Protein AF-A0AAD5UP65-F1 (afdb_monomer_lite)

pLDDT: mean 73.4, std 23.77, range [27.91, 96.25]

Structure (mmCIF, N/CA/C/O backbone):
data_AF-A0AAD5UP65-F1
#
_entry.id   AF-A0AAD5UP65-F1
#
loop_
_atom_site.group_PDB
_atom_site.id
_atom_site.type_symbol
_atom_site.label_atom_id
_atom_site.label_alt_id
_atom_site.label_comp_id
_atom_site.label_asym_id
_atom_site.label_entity_id
_atom_site.label_seq_id
_atom_site.pdbx_PDB_ins_code
_atom_site.Cartn_x
_atom_site.Cartn_y
_atom_site.Cartn_z
_atom_site.occupancy
_atom_site.B_iso_or_equiv
_atom_site.auth_seq_id
_atom_site.auth_comp_id
_atom_site.auth_asym_id
_atom_site.auth_atom_id
_atom_site.pdbx_PDB_model_num
ATOM 1 N N . MET A 1 1 ? 21.738 -15.784 -12.643 1.00 89.69 1 MET A N 1
ATOM 2 C CA . MET A 1 1 ? 20.515 -14.971 -12.468 1.00 89.69 1 MET A CA 1
ATOM 3 C C . MET A 1 1 ? 20.832 -13.496 -12.277 1.00 89.69 1 MET A C 1
ATOM 5 O O . MET A 1 1 ? 20.333 -12.705 -13.058 1.00 89.69 1 MET A O 1
ATOM 9 N N . GLU A 1 2 ? 21.705 -13.116 -11.339 1.00 96.00 2 GLU A N 1
ATOM 10 C CA . GLU A 1 2 ? 22.060 -11.704 -11.087 1.00 96.00 2 GLU A CA 1
ATOM 11 C C . GLU A 1 2 ? 22.518 -10.940 -12.342 1.00 96.00 2 GLU A C 1
ATOM 13 O O . GLU A 1 2 ? 21.870 -9.981 -12.751 1.00 96.00 2 GLU A O 1
ATOM 18 N N . ARG A 1 3 ? 23.575 -11.416 -13.017 1.00 94.94 3 ARG A N 1
ATOM 19 C CA . ARG A 1 3 ? 24.084 -10.800 -14.256 1.00 94.94 3 ARG A CA 1
ATOM 20 C C . ARG A 1 3 ? 23.004 -10.635 -15.330 1.00 94.94 3 ARG A C 1
ATOM 22 O O . ARG A 1 3 ? 22.995 -9.632 -16.028 1.00 94.94 3 ARG A O 1
ATOM 29 N N . PHE A 1 4 ? 22.108 -11.613 -15.458 1.00 96.25 4 PHE A N 1
ATOM 30 C CA . PHE A 1 4 ? 21.015 -11.571 -16.428 1.00 96.25 4 PHE A CA 1
ATOM 31 C C . PHE A 1 4 ? 20.025 -10.448 -16.093 1.00 96.25 4 PHE A C 1
ATOM 33 O O . PHE A 1 4 ? 19.731 -9.629 -16.952 1.00 96.25 4 PHE A O 1
ATOM 40 N N . ILE A 1 5 ? 19.604 -10.332 -14.829 1.00 93.69 5 ILE A N 1
ATOM 41 C CA . ILE A 1 5 ? 18.701 -9.264 -14.369 1.00 93.69 5 ILE A CA 1
ATOM 42 C C . ILE A 1 5 ? 19.316 -7.875 -14.595 1.00 93.69 5 ILE A C 1
ATOM 44 O O . ILE A 1 5 ? 18.629 -6.973 -15.064 1.00 93.69 5 ILE A O 1
ATOM 48 N N . LEU A 1 6 ? 20.609 -7.698 -14.300 1.00 94.81 6 LEU A N 1
ATOM 49 C CA . LEU A 1 6 ? 21.295 -6.416 -14.502 1.00 94.81 6 LEU A CA 1
ATOM 50 C C . LEU A 1 6 ? 21.335 -5.997 -15.977 1.00 94.81 6 LEU A C 1
ATOM 52 O O . LEU A 1 6 ? 21.145 -4.821 -16.286 1.00 94.81 6 LEU A O 1
ATOM 56 N N . ILE A 1 7 ? 21.553 -6.961 -16.875 1.00 95.69 7 ILE A N 1
ATOM 57 C CA . ILE A 1 7 ? 21.543 -6.731 -18.322 1.00 95.69 7 ILE A CA 1
ATOM 58 C C . ILE A 1 7 ? 20.130 -6.372 -18.796 1.00 95.69 7 ILE A C 1
ATOM 60 O O . ILE A 1 7 ? 19.972 -5.375 -19.498 1.00 95.69 7 ILE A O 1
ATOM 64 N N . GLU A 1 8 ? 19.110 -7.120 -18.369 1.00 94.88 8 GLU A N 1
ATOM 65 C CA . GLU A 1 8 ? 17.709 -6.865 -18.738 1.00 94.88 8 GLU A CA 1
ATOM 66 C C . GLU A 1 8 ? 17.219 -5.490 -18.260 1.00 94.88 8 GLU A C 1
ATOM 68 O O . GLU A 1 8 ? 16.557 -4.761 -18.999 1.00 94.88 8 GLU A O 1
ATOM 73 N N . LEU A 1 9 ? 17.609 -5.076 -17.051 1.00 91.06 9 LEU A N 1
ATOM 74 C CA . LEU A 1 9 ? 17.303 -3.747 -16.512 1.00 91.06 9 LEU A CA 1
ATOM 75 C C . LEU A 1 9 ? 18.202 -2.639 -17.084 1.00 91.06 9 LEU A C 1
ATOM 77 O O . LEU A 1 9 ? 18.049 -1.478 -16.705 1.00 91.06 9 LEU A O 1
ATOM 81 N N . LYS A 1 10 ? 19.155 -2.968 -17.968 1.00 94.50 10 LYS A N 1
ATOM 82 C CA . LYS A 1 10 ? 20.165 -2.043 -18.516 1.00 94.50 10 LYS A CA 1
ATOM 83 C C . LYS A 1 10 ? 20.878 -1.239 -17.419 1.00 94.50 10 LYS A C 1
ATOM 85 O O . LYS A 1 10 ? 21.169 -0.061 -17.599 1.00 94.50 10 LYS A O 1
ATOM 90 N N . PHE A 1 11 ? 21.126 -1.876 -16.272 1.00 91.12 11 PHE A N 1
ATOM 91 C CA . PHE A 1 11 ? 21.703 -1.262 -15.070 1.00 91.12 11 PHE A CA 1
ATOM 92 C C . PHE A 1 11 ? 20.909 -0.073 -14.481 1.00 91.12 11 PHE A C 1
ATOM 94 O O . PHE A 1 11 ? 21.409 0.620 -13.593 1.00 91.12 11 PHE A O 1
ATOM 101 N N . TYR A 1 12 ? 19.651 0.141 -14.884 1.00 89.75 12 TYR A N 1
ATOM 102 C CA . TYR A 1 12 ? 18.756 1.096 -14.229 1.00 89.75 12 TYR A CA 1
ATOM 103 C C . TYR A 1 12 ? 18.109 0.445 -13.001 1.00 89.75 12 TYR A C 1
ATOM 105 O O . TYR A 1 12 ? 17.144 -0.305 -13.106 1.00 89.75 12 TYR A O 1
ATOM 113 N N . LEU A 1 13 ? 18.667 0.726 -11.821 1.00 84.56 13 LEU A N 1
ATOM 114 C CA . LEU A 1 13 ? 18.204 0.169 -10.539 1.00 84.56 13 LEU A CA 1
ATOM 115 C C . LEU A 1 13 ? 17.439 1.186 -9.673 1.00 84.56 13 LEU A C 1
ATOM 117 O O . LEU A 1 13 ? 16.808 0.821 -8.683 1.00 84.56 13 LEU A O 1
ATOM 121 N N . GLY A 1 14 ? 17.501 2.472 -10.027 1.00 79.56 14 GLY A N 1
ATOM 122 C CA . GLY A 1 14 ? 16.887 3.558 -9.268 1.00 79.56 14 GLY A CA 1
ATOM 123 C C . GLY A 1 14 ? 15.461 3.841 -9.724 1.00 79.56 14 GLY A C 1
ATOM 124 O O . GLY A 1 14 ? 15.257 4.587 -10.679 1.00 79.56 14 GLY A O 1
ATOM 125 N N . HIS A 1 15 ? 14.472 3.305 -9.010 1.00 80.12 15 HIS A N 1
ATOM 126 C CA . HIS A 1 15 ? 13.070 3.678 -9.193 1.00 80.12 15 HIS A CA 1
ATOM 127 C C . HIS A 1 15 ? 12.477 4.201 -7.888 1.00 80.12 15 HIS A C 1
ATOM 129 O O . HIS A 1 15 ? 12.676 3.621 -6.820 1.00 80.12 15 HIS A O 1
ATOM 135 N N . VAL A 1 16 ? 11.738 5.308 -7.979 1.00 86.25 16 VAL A N 1
ATOM 136 C CA . VAL A 1 16 ? 11.061 5.889 -6.818 1.00 86.25 16 VAL A CA 1
ATOM 137 C C . VAL A 1 16 ? 9.895 4.989 -6.426 1.00 86.25 16 VAL A C 1
ATOM 139 O O . VAL A 1 16 ? 9.028 4.689 -7.248 1.00 86.25 16 VAL A O 1
ATOM 142 N N . SER A 1 17 ? 9.865 4.558 -5.168 1.00 91.00 17 SER A N 1
ATOM 143 C CA . SER A 1 17 ? 8.828 3.654 -4.669 1.00 91.00 17 SER A CA 1
ATOM 144 C C . SER A 1 17 ? 7.612 4.408 -4.129 1.00 91.00 17 SER A C 1
ATOM 146 O O . SER A 1 17 ? 7.704 5.548 -3.665 1.00 91.00 17 SER A O 1
ATOM 148 N N . SER A 1 18 ? 6.456 3.739 -4.103 1.00 92.50 18 SER A N 1
ATOM 149 C CA . SER A 1 18 ? 5.233 4.283 -3.496 1.00 92.50 18 SER A CA 1
ATOM 150 C C . SER A 1 18 ? 5.436 4.598 -2.009 1.00 92.50 18 SER A C 1
ATOM 152 O O . SER A 1 18 ? 4.846 5.534 -1.478 1.00 92.50 18 SER A O 1
ATOM 154 N N . TYR A 1 19 ? 6.322 3.862 -1.332 1.00 93.06 19 TYR A N 1
ATOM 155 C CA . TYR A 1 19 ? 6.682 4.128 0.058 1.00 93.06 19 TYR A CA 1
ATOM 156 C C . TYR A 1 19 ? 7.408 5.471 0.225 1.00 93.06 19 TYR A C 1
ATOM 158 O O . TYR A 1 19 ? 7.063 6.243 1.118 1.00 93.06 19 TYR A O 1
ATOM 166 N N . GLN A 1 20 ? 8.359 5.790 -0.659 1.00 93.31 20 GLN A N 1
ATOM 167 C CA . GLN A 1 20 ? 9.054 7.083 -0.640 1.00 93.31 20 GLN A CA 1
ATOM 168 C C . GLN A 1 20 ? 8.083 8.245 -0.883 1.00 93.31 20 GLN A C 1
ATOM 170 O O . GLN A 1 20 ? 8.109 9.229 -0.145 1.00 93.31 20 GLN A O 1
ATOM 175 N N . PHE A 1 21 ? 7.166 8.114 -1.848 1.00 95.06 21 PHE A N 1
ATOM 176 C CA . PHE A 1 21 ? 6.121 9.123 -2.059 1.00 95.06 21 PHE A CA 1
ATOM 177 C C . PHE A 1 21 ? 5.197 9.272 -0.848 1.00 95.06 21 PHE A C 1
ATOM 179 O O . PHE A 1 21 ? 4.857 10.392 -0.475 1.00 95.06 21 PHE A O 1
ATOM 186 N N . MET A 1 22 ? 4.837 8.173 -0.185 1.00 94.38 22 MET A N 1
ATOM 187 C CA . MET A 1 22 ? 4.015 8.229 1.024 1.00 94.38 22 MET A CA 1
ATOM 188 C C . MET A 1 22 ? 4.720 8.967 2.161 1.00 94.38 22 MET A C 1
ATOM 190 O O . MET A 1 22 ? 4.074 9.754 2.848 1.00 94.38 22 MET A O 1
ATOM 194 N N . GLN A 1 23 ? 6.034 8.801 2.328 1.00 93.25 23 GLN A N 1
ATOM 195 C CA . GLN A 1 23 ? 6.797 9.580 3.307 1.00 93.25 23 GLN A CA 1
ATOM 196 C C . GLN A 1 23 ? 6.788 11.080 2.988 1.00 93.25 23 GLN A C 1
ATOM 198 O O . GLN A 1 23 ? 6.648 11.896 3.898 1.00 93.25 23 GLN A O 1
ATOM 203 N N . ILE A 1 24 ? 6.918 11.445 1.709 1.00 93.81 24 ILE A N 1
ATOM 204 C CA . ILE A 1 24 ? 6.856 12.844 1.262 1.00 93.81 24 ILE A CA 1
ATOM 205 C C . ILE A 1 24 ? 5.474 13.431 1.567 1.00 93.81 24 ILE A C 1
ATOM 207 O O . ILE A 1 24 ? 5.380 14.460 2.235 1.00 93.81 24 ILE A O 1
ATOM 211 N N . TYR A 1 25 ? 4.402 12.757 1.149 1.00 93.44 25 TYR A N 1
ATOM 212 C CA . TYR A 1 25 ? 3.036 13.223 1.389 1.00 93.44 25 TYR A CA 1
ATOM 213 C C . TYR A 1 25 ? 2.675 13.262 2.875 1.00 93.44 25 TYR A C 1
ATOM 215 O O . TYR A 1 25 ? 2.046 14.216 3.318 1.00 93.44 25 TYR A O 1
ATOM 223 N N . SER A 1 26 ? 3.138 12.293 3.666 1.00 92.31 26 SER A N 1
ATOM 224 C CA . SER A 1 26 ? 2.922 12.288 5.117 1.00 92.31 26 SER A CA 1
ATOM 225 C C . SER A 1 26 ? 3.533 13.518 5.783 1.00 92.31 26 SER A C 1
ATOM 227 O O . SER A 1 26 ? 2.892 14.136 6.627 1.00 92.31 26 SER A O 1
ATOM 229 N N . LYS A 1 27 ? 4.737 13.931 5.362 1.00 93.06 27 LYS A N 1
ATOM 230 C CA . LYS A 1 27 ? 5.354 15.179 5.836 1.00 93.06 27 LYS A CA 1
ATOM 231 C C . LYS A 1 27 ? 4.558 16.407 5.397 1.00 93.06 27 LYS A C 1
ATOM 233 O O . LYS A 1 27 ? 4.321 17.289 6.213 1.00 93.06 27 LYS A O 1
ATOM 238 N N . MET A 1 28 ? 4.119 16.448 4.136 1.00 91.56 28 MET A N 1
ATOM 239 C CA . MET A 1 28 ? 3.309 17.556 3.609 1.00 91.56 28 MET A CA 1
ATOM 240 C C . MET A 1 28 ? 1.974 17.709 4.347 1.00 91.56 28 MET A C 1
ATOM 242 O O . MET A 1 28 ? 1.510 18.826 4.538 1.00 91.56 28 MET A O 1
ATOM 246 N N . TRP A 1 29 ? 1.360 16.602 4.765 1.00 89.56 29 TRP A N 1
ATOM 247 C CA . TRP A 1 29 ? 0.074 16.593 5.469 1.00 89.56 29 TRP A CA 1
ATOM 248 C C . TRP A 1 29 ? 0.227 16.596 6.997 1.00 89.56 29 TRP A C 1
ATOM 250 O O . TRP A 1 29 ? -0.755 16.427 7.713 1.00 89.56 29 TRP A O 1
ATOM 260 N N . MET A 1 30 ? 1.453 16.785 7.500 1.00 91.12 30 MET A N 1
ATOM 261 C CA . MET A 1 30 ? 1.784 16.818 8.930 1.00 91.12 30 MET A CA 1
ATOM 262 C C . MET A 1 30 ? 1.334 15.564 9.705 1.00 91.12 30 MET A C 1
ATOM 264 O O . MET A 1 30 ? 0.948 15.630 10.871 1.00 91.12 30 MET A O 1
ATOM 268 N N . ILE A 1 31 ? 1.404 14.400 9.059 1.00 88.44 31 ILE A N 1
ATOM 269 C CA . ILE A 1 31 ? 1.077 13.103 9.654 1.00 88.44 31 ILE A CA 1
ATOM 270 C C . ILE A 1 31 ? 2.275 12.607 10.457 1.00 88.44 31 ILE A C 1
ATOM 272 O O . ILE A 1 31 ? 3.384 12.495 9.926 1.00 88.44 31 ILE A O 1
ATOM 276 N N . SER A 1 32 ? 2.058 12.241 11.722 1.00 88.69 32 SER A N 1
ATOM 277 C CA . SER A 1 32 ? 3.122 11.631 12.519 1.00 88.69 32 SER A CA 1
ATOM 278 C C . SER A 1 32 ? 3.466 10.223 11.997 1.00 88.69 32 SER A C 1
ATOM 280 O O . SER A 1 32 ? 2.567 9.467 11.607 1.00 88.69 32 SER A O 1
ATOM 282 N N . PRO A 1 33 ? 4.754 9.831 11.990 1.00 83.06 33 PRO A N 1
ATOM 283 C CA . PRO A 1 33 ? 5.187 8.536 11.458 1.00 83.06 33 PRO A CA 1
ATOM 284 C C . PRO A 1 33 ? 4.619 7.337 12.234 1.00 83.06 33 PRO A C 1
ATOM 286 O O . PRO A 1 33 ? 4.452 6.267 11.646 1.00 83.06 33 PRO A O 1
ATOM 289 N N . ASP A 1 34 ? 4.276 7.549 13.508 1.00 83.75 34 ASP A N 1
ATOM 290 C CA . ASP A 1 34 ? 3.700 6.551 14.420 1.00 83.75 34 ASP A CA 1
ATOM 291 C C . ASP A 1 34 ? 2.166 6.623 14.486 1.00 83.75 34 ASP A C 1
ATOM 293 O O . ASP A 1 34 ? 1.522 5.926 15.272 1.00 83.75 34 ASP A O 1
ATOM 297 N N . SER A 1 35 ? 1.547 7.475 13.664 1.00 89.62 35 SER A N 1
ATOM 298 C CA . SER A 1 35 ? 0.091 7.545 13.582 1.00 89.62 35 SER A CA 1
ATOM 299 C C . SER A 1 35 ? -0.501 6.247 13.029 1.00 89.62 35 SER A C 1
ATOM 301 O O . SER A 1 35 ? 0.068 5.570 12.166 1.00 89.62 35 SER A O 1
ATOM 303 N N . LYS A 1 36 ? -1.735 5.950 13.450 1.00 91.00 36 LYS A N 1
ATOM 304 C CA . LYS A 1 36 ? -2.546 4.878 12.850 1.00 91.00 36 LYS A CA 1
ATOM 305 C C . LYS A 1 36 ? -2.707 5.071 11.339 1.00 91.00 36 LYS A C 1
ATOM 307 O O . LYS A 1 36 ? -2.698 4.093 10.602 1.00 91.00 36 LYS A O 1
ATOM 312 N N . ILE A 1 37 ? -2.790 6.321 10.877 1.00 91.25 37 ILE A N 1
ATOM 313 C CA . ILE A 1 37 ? -2.881 6.673 9.453 1.00 91.25 37 ILE A CA 1
ATOM 314 C C . ILE A 1 37 ? -1.629 6.210 8.706 1.00 91.25 37 ILE A C 1
ATOM 316 O O . ILE A 1 37 ? -1.747 5.565 7.664 1.00 91.25 37 ILE A O 1
ATOM 320 N N . ALA A 1 38 ? -0.435 6.473 9.242 1.00 91.38 38 ALA A N 1
ATOM 321 C CA . ALA A 1 38 ? 0.816 6.009 8.650 1.00 91.38 38 ALA A CA 1
ATOM 322 C C . ALA A 1 38 ? 0.900 4.471 8.632 1.00 91.38 38 ALA A C 1
ATOM 324 O O . ALA A 1 38 ? 1.284 3.892 7.614 1.00 91.38 38 ALA A O 1
ATOM 325 N N . GLY A 1 39 ? 0.484 3.800 9.712 1.00 92.25 39 GLY A N 1
ATOM 326 C CA . GLY A 1 39 ? 0.409 2.334 9.779 1.00 92.25 39 GLY A CA 1
ATOM 327 C C . GLY A 1 39 ? -0.528 1.732 8.724 1.00 92.25 39 GLY A C 1
ATOM 328 O O . GLY A 1 39 ? -0.125 0.851 7.961 1.00 92.25 39 GLY A O 1
ATOM 329 N N . VAL A 1 40 ? -1.754 2.255 8.621 1.00 94.06 40 VAL A N 1
ATOM 330 C CA . VAL A 1 40 ? -2.748 1.834 7.617 1.00 94.06 40 VAL A CA 1
ATOM 331 C C . VAL A 1 40 ? -2.265 2.138 6.200 1.00 94.06 40 VAL A C 1
ATOM 333 O O . VAL A 1 40 ? -2.375 1.288 5.321 1.00 94.06 40 VAL A O 1
ATOM 336 N N . SER A 1 41 ? -1.641 3.292 5.968 1.00 94.00 41 SER A N 1
ATOM 337 C CA . SER A 1 41 ? -1.098 3.645 4.649 1.00 94.00 41 SER A CA 1
ATOM 338 C C . SER A 1 41 ? 0.006 2.685 4.205 1.00 94.00 41 SER A C 1
ATOM 340 O O . SER A 1 41 ? 0.021 2.259 3.051 1.00 94.00 41 SER A O 1
ATOM 342 N N . LYS A 1 42 ? 0.909 2.296 5.118 1.00 94.69 42 LYS A N 1
ATOM 343 C CA . LYS A 1 42 ? 1.950 1.288 4.851 1.00 94.69 42 LYS A CA 1
ATOM 344 C C . LYS A 1 42 ? 1.339 -0.061 4.480 1.00 94.69 42 LYS A C 1
ATOM 346 O O . LYS A 1 42 ? 1.759 -0.660 3.492 1.00 94.69 42 LYS A O 1
ATOM 351 N N . TYR A 1 43 ? 0.321 -0.494 5.224 1.00 94.94 43 TYR A N 1
ATOM 352 C CA . TYR A 1 43 ? -0.410 -1.726 4.933 1.00 94.94 43 TYR A CA 1
ATOM 353 C C . TYR A 1 43 ? -1.037 -1.701 3.532 1.00 94.94 43 TYR A C 1
ATOM 355 O O . TYR A 1 43 ? -0.842 -2.631 2.752 1.00 94.94 43 TYR A O 1
ATOM 363 N N . LEU A 1 44 ? -1.726 -0.611 3.183 1.00 94.62 44 LEU A N 1
ATOM 364 C CA . LEU A 1 44 ? -2.365 -0.443 1.876 1.00 94.62 44 LEU A CA 1
ATOM 365 C C . LEU A 1 44 ? -1.353 -0.414 0.721 1.00 94.62 44 LEU A C 1
ATOM 367 O O . LEU A 1 44 ? -1.613 -0.982 -0.336 1.00 94.62 44 LEU A O 1
ATOM 371 N N . ILE A 1 45 ? -0.191 0.216 0.913 1.00 95.00 45 ILE A N 1
ATOM 372 C CA . ILE A 1 45 ? 0.876 0.254 -0.100 1.00 95.00 45 ILE A CA 1
ATOM 373 C C . ILE A 1 45 ? 1.465 -1.135 -0.337 1.00 95.00 45 ILE A C 1
ATOM 375 O O . ILE A 1 45 ? 1.643 -1.524 -1.491 1.00 95.00 45 ILE A O 1
ATOM 379 N N . GLU A 1 46 ? 1.755 -1.892 0.724 1.00 94.06 46 GLU A N 1
ATOM 380 C CA . GLU A 1 46 ? 2.256 -3.260 0.559 1.00 94.06 46 GLU A CA 1
ATOM 381 C C . GLU A 1 46 ? 1.212 -4.150 -0.119 1.00 94.06 46 GLU A C 1
ATOM 383 O O . GLU A 1 46 ? 1.534 -4.900 -1.038 1.00 94.06 46 GLU A O 1
ATOM 388 N N . LEU A 1 47 ? -0.056 -3.999 0.249 1.00 93.00 47 LEU A N 1
ATOM 389 C CA . LEU A 1 47 ? -1.161 -4.707 -0.382 1.00 93.00 47 LEU A CA 1
ATOM 390 C C . LEU A 1 47 ? -1.291 -4.369 -1.881 1.00 93.00 47 LEU A C 1
ATOM 392 O O . LEU A 1 47 ? -1.440 -5.276 -2.699 1.00 93.00 47 LEU A O 1
ATOM 396 N N . ALA A 1 48 ? -1.142 -3.097 -2.261 1.00 92.50 48 ALA A N 1
ATOM 397 C CA . ALA A 1 48 ? -1.111 -2.677 -3.662 1.00 92.50 48 ALA A CA 1
ATOM 398 C C . ALA A 1 48 ? 0.107 -3.245 -4.412 1.00 92.50 48 ALA A C 1
ATOM 400 O O . ALA A 1 48 ? -0.021 -3.663 -5.560 1.00 92.50 48 ALA A O 1
ATOM 401 N N . SER A 1 49 ? 1.276 -3.321 -3.766 1.00 91.00 49 SER A N 1
ATOM 402 C CA . SER A 1 49 ? 2.499 -3.854 -4.389 1.00 91.00 49 SER A CA 1
ATOM 403 C C . SER A 1 49 ? 2.410 -5.342 -4.746 1.00 91.00 49 SER A C 1
ATOM 405 O O . SER A 1 49 ? 3.080 -5.796 -5.671 1.00 91.00 49 SER A O 1
ATOM 407 N N . LEU A 1 50 ? 1.552 -6.092 -4.049 1.00 89.94 50 LEU A N 1
ATOM 408 C CA . LEU A 1 50 ? 1.313 -7.511 -4.309 1.00 89.94 50 LEU A CA 1
ATOM 409 C C . LEU A 1 50 ? 0.280 -7.746 -5.420 1.00 89.94 50 LEU A C 1
ATOM 411 O O . LEU A 1 50 ? 0.180 -8.863 -5.930 1.00 89.94 50 LEU A O 1
ATOM 415 N N . ASN A 1 51 ? -0.488 -6.725 -5.815 1.00 87.75 51 ASN A N 1
ATOM 416 C CA . ASN A 1 51 ? -1.496 -6.873 -6.856 1.00 87.75 51 ASN A CA 1
ATOM 417 C C . ASN A 1 51 ? -0.948 -6.482 -8.232 1.00 87.75 51 ASN A C 1
ATOM 419 O O . ASN A 1 51 ? -0.599 -5.332 -8.496 1.00 87.75 51 ASN A O 1
ATOM 423 N N . ARG A 1 52 ? -0.987 -7.437 -9.168 1.00 87.56 52 ARG A N 1
ATOM 424 C CA . ARG A 1 52 ? -0.581 -7.237 -10.565 1.00 87.56 52 ARG A CA 1
ATOM 425 C C . ARG A 1 52 ? -1.312 -6.073 -11.246 1.00 87.56 52 ARG A C 1
ATOM 427 O O . ARG A 1 52 ? -0.716 -5.406 -12.088 1.00 87.56 52 ARG A O 1
ATOM 434 N N . LYS A 1 53 ? -2.573 -5.802 -10.884 1.00 86.69 53 LYS A N 1
ATOM 435 C CA . LYS A 1 53 ? -3.353 -4.687 -11.451 1.00 86.69 53 LYS A CA 1
ATOM 436 C C . LYS A 1 53 ? -2.749 -3.312 -11.127 1.00 86.69 53 LYS A C 1
ATOM 438 O O . LYS A 1 53 ? -2.996 -2.361 -11.860 1.00 86.69 53 LYS A O 1
ATOM 443 N N . CYS A 1 54 ? -1.944 -3.202 -10.069 1.00 86.62 54 CYS A N 1
ATOM 444 C CA . CYS A 1 54 ? -1.310 -1.950 -9.657 1.00 86.62 54 CYS A CA 1
ATOM 445 C C . CYS A 1 54 ? 0.035 -1.678 -10.354 1.00 86.62 54 CYS A C 1
ATOM 447 O O . CYS A 1 54 ? 0.540 -0.566 -10.245 1.00 86.62 54 CYS A O 1
ATOM 449 N N . LEU A 1 55 ? 0.603 -2.636 -11.104 1.00 84.56 55 LEU A N 1
ATOM 450 C CA . LEU A 1 55 ? 1.923 -2.487 -11.744 1.00 84.56 55 LEU A CA 1
ATOM 451 C C . LEU A 1 55 ? 1.986 -1.371 -12.800 1.00 84.56 55 LEU A C 1
ATOM 453 O O . LEU A 1 55 ? 3.056 -0.827 -13.044 1.00 84.56 55 LEU A O 1
ATOM 457 N N . GLY A 1 56 ? 0.856 -1.032 -13.427 1.00 85.56 56 GLY A N 1
ATOM 458 C CA . GLY A 1 56 ? 0.771 0.053 -14.413 1.00 85.56 56 GLY A CA 1
ATOM 459 C C . GLY A 1 56 ? 0.488 1.432 -13.811 1.00 85.56 56 GLY A C 1
ATOM 460 O O . GLY A 1 56 ? 0.396 2.411 -14.548 1.00 85.56 56 GLY A O 1
ATOM 461 N N . VAL A 1 57 ? 0.303 1.523 -12.492 1.00 89.88 57 VAL A N 1
ATOM 462 C CA . VAL A 1 57 ? -0.071 2.769 -11.820 1.00 89.88 57 VAL A CA 1
ATOM 463 C C . VAL A 1 57 ? 1.177 3.481 -11.311 1.00 89.88 57 VAL A C 1
ATOM 465 O O . VAL A 1 57 ? 2.087 2.866 -10.760 1.00 89.88 57 VAL A O 1
ATOM 468 N N . LEU A 1 58 ? 1.205 4.807 -11.458 1.00 91.69 58 LEU A N 1
ATOM 469 C CA . LEU A 1 58 ? 2.297 5.629 -10.947 1.00 91.69 58 LEU A CA 1
ATOM 470 C C . LEU A 1 58 ? 2.451 5.462 -9.420 1.00 91.69 58 LEU A C 1
ATOM 472 O O . LEU A 1 58 ? 1.461 5.593 -8.693 1.00 91.69 58 LEU A O 1
ATOM 476 N N . PRO A 1 59 ? 3.680 5.268 -8.904 1.00 92.69 59 PRO A N 1
ATOM 477 C CA . PRO A 1 59 ? 3.926 5.111 -7.469 1.00 92.69 59 PRO A CA 1
ATOM 478 C C . PRO A 1 59 ? 3.398 6.268 -6.607 1.00 92.69 59 PRO A C 1
ATOM 480 O O . PRO A 1 59 ? 2.907 6.052 -5.498 1.00 92.69 59 PRO A O 1
ATOM 483 N N . SER A 1 60 ? 3.442 7.496 -7.130 1.00 93.38 60 SER A N 1
ATOM 484 C CA . SER A 1 60 ? 2.878 8.690 -6.489 1.00 93.38 60 SER A CA 1
ATOM 485 C C . SER A 1 60 ? 1.355 8.616 -6.350 1.00 93.38 60 SER A C 1
ATOM 487 O O . SER A 1 60 ? 0.818 8.902 -5.281 1.00 93.38 60 SER A O 1
ATOM 489 N N . ALA A 1 61 ? 0.657 8.172 -7.398 1.00 92.12 61 ALA A N 1
ATOM 490 C CA . ALA A 1 61 ? -0.793 8.003 -7.386 1.00 92.12 61 ALA A CA 1
ATOM 491 C C . ALA A 1 61 ? -1.224 6.909 -6.399 1.00 92.12 61 ALA A C 1
ATOM 493 O O . ALA A 1 61 ? -2.184 7.110 -5.652 1.00 92.12 61 ALA A O 1
ATOM 494 N N . ILE A 1 62 ? -0.482 5.793 -6.334 1.00 94.25 62 ILE A N 1
ATOM 495 C CA . ILE A 1 62 ? -0.701 4.739 -5.329 1.00 94.25 62 ILE A CA 1
ATOM 496 C C . ILE A 1 62 ? -0.539 5.323 -3.925 1.00 94.25 62 ILE A C 1
ATOM 498 O O . ILE A 1 62 ? -1.439 5.201 -3.099 1.00 94.25 62 ILE A O 1
ATOM 502 N N . ALA A 1 63 ? 0.582 5.995 -3.660 1.00 94.06 63 ALA A N 1
ATOM 503 C CA . ALA A 1 63 ? 0.885 6.551 -2.346 1.00 94.06 63 ALA A CA 1
ATOM 504 C C . ALA A 1 63 ? -0.184 7.538 -1.859 1.00 94.06 63 ALA A C 1
ATOM 506 O O . ALA A 1 63 ? -0.664 7.427 -0.729 1.00 94.06 63 ALA A O 1
ATOM 507 N N . LYS A 1 64 ? -0.586 8.475 -2.724 1.00 92.19 64 LYS A N 1
ATOM 508 C CA . LYS A 1 64 ? -1.609 9.478 -2.416 1.00 92.19 64 LYS A CA 1
ATOM 509 C C . LYS A 1 64 ? -2.977 8.833 -2.174 1.00 92.19 64 LYS A C 1
ATOM 511 O O . LYS A 1 64 ? -3.646 9.170 -1.201 1.00 92.19 64 LYS A O 1
ATOM 516 N N . SER A 1 65 ? -3.366 7.870 -3.011 1.00 92.06 65 SER A N 1
ATOM 517 C CA . SER A 1 65 ? -4.642 7.153 -2.870 1.00 92.06 65 SER A CA 1
ATOM 518 C C . SER A 1 65 ? -4.688 6.314 -1.590 1.00 92.06 65 SER A C 1
ATOM 520 O O . SER A 1 65 ? -5.695 6.335 -0.886 1.00 92.06 65 SER A O 1
ATOM 522 N N . CYS A 1 66 ? -3.593 5.628 -1.239 1.00 93.62 66 CYS A N 1
ATOM 523 C CA . CYS A 1 66 ? -3.480 4.886 0.018 1.00 93.62 66 CYS A CA 1
ATOM 524 C C . CYS A 1 66 ? -3.592 5.806 1.238 1.00 93.62 66 CYS A C 1
ATOM 526 O O . CYS A 1 66 ? -4.276 5.455 2.193 1.00 93.62 66 CYS A O 1
ATOM 528 N N . LEU A 1 67 ? -2.959 6.982 1.203 1.00 92.38 67 LEU A N 1
ATOM 529 C CA . LEU A 1 67 ? -3.065 7.973 2.277 1.00 92.38 67 LEU A CA 1
ATOM 530 C C . LEU A 1 67 ? -4.494 8.490 2.435 1.00 92.38 67 LEU A C 1
ATOM 532 O O . LEU A 1 67 ? -5.032 8.489 3.538 1.00 92.38 67 LEU A O 1
ATOM 536 N N . HIS A 1 68 ? -5.134 8.884 1.337 1.00 90.62 68 HIS A N 1
ATOM 537 C CA . HIS A 1 68 ? -6.529 9.315 1.348 1.00 90.62 68 HIS A CA 1
ATOM 538 C C . HIS A 1 68 ? -7.468 8.231 1.895 1.00 90.62 68 HIS A C 1
ATOM 540 O O . HIS A 1 68 ? -8.316 8.516 2.741 1.00 90.62 68 HIS A O 1
ATOM 546 N N . LEU A 1 69 ? -7.281 6.980 1.472 1.00 90.25 69 LEU A N 1
ATOM 547 C CA . LEU A 1 69 ? -8.059 5.856 1.982 1.00 90.25 69 LEU A CA 1
ATOM 548 C C . LEU A 1 69 ? -7.772 5.586 3.468 1.00 90.25 69 LEU A C 1
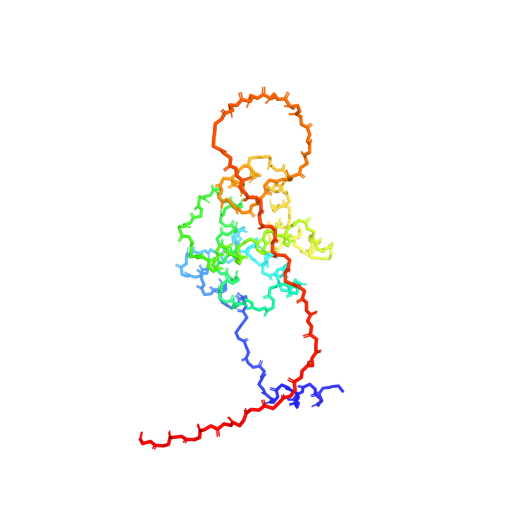ATOM 550 O O . LEU A 1 69 ? -8.695 5.300 4.222 1.00 90.25 69 LEU A O 1
ATOM 554 N N . ALA A 1 70 ? -6.528 5.738 3.926 1.00 91.62 70 ALA A N 1
ATOM 555 C CA . ALA A 1 70 ? -6.187 5.615 5.341 1.00 91.62 70 ALA A CA 1
ATOM 556 C C . ALA A 1 70 ? -6.853 6.701 6.202 1.00 91.62 70 ALA A C 1
ATOM 558 O O . ALA A 1 70 ? -7.326 6.396 7.294 1.00 91.62 70 ALA A O 1
ATOM 559 N N . TYR A 1 71 ? -6.944 7.940 5.708 1.00 89.62 71 TYR A N 1
ATOM 560 C CA . TYR A 1 71 ? -7.706 9.007 6.369 1.00 89.62 71 TYR A CA 1
ATOM 561 C C . TYR A 1 71 ? -9.186 8.664 6.493 1.00 89.62 71 TYR A C 1
ATOM 563 O O . TYR A 1 71 ? -9.765 8.834 7.565 1.00 89.62 71 TYR A O 1
ATOM 571 N N . LEU A 1 72 ? -9.783 8.144 5.419 1.00 88.12 72 LEU A N 1
ATOM 572 C CA . LEU A 1 72 ? -11.175 7.705 5.435 1.00 88.12 72 LEU A CA 1
ATOM 573 C C . LEU A 1 72 ? -11.390 6.583 6.463 1.00 88.12 72 LEU A C 1
ATOM 575 O O . LEU A 1 72 ? -12.339 6.637 7.236 1.00 88.12 72 LEU A O 1
ATOM 579 N N . ILE A 1 73 ? -10.493 5.595 6.503 1.00 89.19 73 ILE A N 1
ATOM 580 C CA . ILE A 1 73 ? -10.594 4.437 7.402 1.00 89.19 73 ILE A CA 1
ATOM 581 C C . ILE A 1 73 ? -10.405 4.832 8.874 1.00 89.19 73 ILE A C 1
ATOM 583 O O . ILE A 1 73 ? -11.107 4.321 9.742 1.00 89.19 73 ILE A O 1
ATOM 587 N N . VAL A 1 74 ? -9.435 5.699 9.175 1.00 88.25 74 VAL A N 1
ATOM 588 C CA . VAL A 1 74 ? -9.056 6.020 10.561 1.00 88.25 74 VAL A CA 1
ATOM 589 C C . VAL A 1 74 ? -9.877 7.171 11.135 1.00 88.25 74 VAL A C 1
ATOM 591 O O . VAL A 1 74 ? -10.264 7.111 12.300 1.00 88.25 74 VAL A O 1
ATOM 594 N N . GLU A 1 75 ? -10.115 8.225 10.354 1.00 84.75 75 GLU A N 1
ATOM 595 C CA . GLU A 1 75 ? -10.781 9.444 10.828 1.00 84.75 75 GLU A CA 1
ATOM 596 C C . GLU A 1 75 ? -12.232 9.569 10.345 1.00 84.75 75 GLU A C 1
ATOM 598 O O . GLU A 1 75 ? -12.932 10.480 10.781 1.00 84.75 75 GLU A O 1
ATOM 603 N N . GLY A 1 76 ? -12.689 8.710 9.426 1.00 78.00 76 GLY A N 1
ATOM 604 C CA . GLY A 1 76 ? -14.034 8.804 8.849 1.00 78.00 76 GLY A CA 1
ATOM 605 C C . GLY A 1 76 ? -14.261 10.058 7.997 1.00 78.00 76 GLY A C 1
ATOM 606 O O . GLY A 1 76 ? -15.402 10.387 7.675 1.00 78.00 76 GLY A O 1
ATOM 607 N N . LYS A 1 77 ? -13.199 10.795 7.645 1.00 74.38 77 LYS A N 1
ATOM 608 C CA . LYS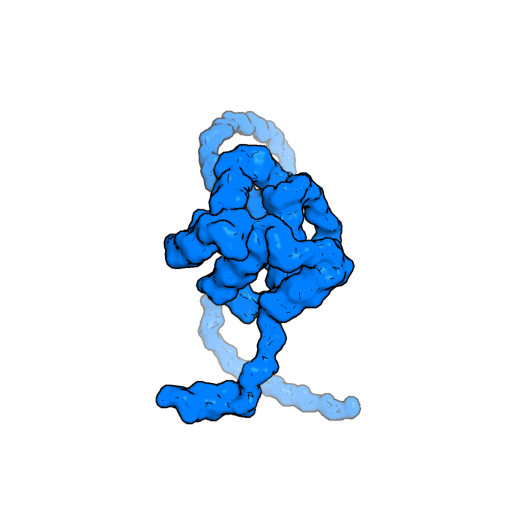 A 1 77 ? -13.304 12.040 6.873 1.00 74.38 77 LYS A CA 1
ATOM 609 C C . LYS A 1 77 ? -13.585 11.757 5.404 1.00 74.38 77 LYS A C 1
ATOM 611 O O . LYS A 1 77 ? -13.022 10.833 4.820 1.00 74.38 77 LYS A O 1
ATOM 616 N N . GLN A 1 78 ? -14.418 12.603 4.799 1.00 69.56 78 GLN A N 1
ATOM 617 C CA . GLN A 1 78 ? -14.701 12.531 3.370 1.00 69.56 78 GLN A CA 1
ATOM 618 C C . GLN A 1 78 ? -13.425 12.748 2.549 1.00 69.56 78 GLN A C 1
ATOM 620 O O . GLN A 1 78 ? -12.579 13.582 2.878 1.00 69.56 78 GLN A O 1
ATOM 625 N N . LEU A 1 79 ? -13.304 11.981 1.467 1.00 75.44 79 LEU A N 1
ATOM 626 C CA . LEU A 1 79 ? -12.235 12.138 0.489 1.00 75.44 79 LEU A CA 1
ATOM 627 C C . LEU A 1 79 ? -12.377 13.506 -0.203 1.00 75.44 79 LEU A C 1
ATOM 629 O O . LEU A 1 79 ? -13.501 13.899 -0.520 1.00 75.44 79 LEU A O 1
ATOM 633 N N . PRO A 1 80 ? -11.275 14.231 -0.464 1.00 76.31 80 PRO A N 1
ATOM 634 C CA . PRO A 1 80 ? -11.332 15.424 -1.304 1.00 76.31 80 PRO A CA 1
ATOM 635 C C . PRO A 1 80 ? -11.778 15.059 -2.728 1.00 76.31 80 PRO A C 1
ATOM 637 O O . PRO A 1 80 ? -11.754 13.890 -3.105 1.00 76.31 80 PRO A O 1
ATOM 640 N N . ASN A 1 81 ? -12.145 16.053 -3.543 1.00 74.31 81 ASN A N 1
ATOM 641 C CA . ASN A 1 81 ? -12.451 15.828 -4.959 1.00 74.31 81 ASN A CA 1
ATOM 642 C C . ASN A 1 81 ? -11.217 15.261 -5.678 1.00 74.31 81 ASN A C 1
ATOM 644 O O . ASN A 1 81 ? -10.271 15.986 -5.983 1.00 74.31 81 ASN A O 1
ATOM 648 N N . LEU A 1 82 ? -11.232 13.948 -5.898 1.00 78.50 82 LEU A N 1
ATOM 649 C CA . LEU A 1 82 ? -10.166 13.202 -6.553 1.00 78.50 82 LEU A CA 1
ATOM 650 C C . LEU A 1 82 ? -10.300 13.308 -8.071 1.00 78.50 82 LEU A C 1
ATOM 652 O O . LEU A 1 82 ? -11.404 13.254 -8.623 1.00 78.50 82 LEU A O 1
ATOM 656 N N . ASN A 1 83 ? -9.162 13.370 -8.756 1.00 81.88 83 ASN A N 1
ATOM 657 C CA . ASN A 1 83 ? -9.141 13.307 -10.215 1.00 81.88 83 ASN A CA 1
ATOM 658 C C . ASN A 1 83 ? -9.555 11.907 -10.705 1.00 81.88 83 ASN A C 1
ATOM 660 O O . ASN A 1 83 ? -9.502 10.918 -9.969 1.00 81.88 83 ASN A O 1
ATOM 664 N N . THR A 1 84 ? -9.929 11.779 -11.980 1.00 82.12 84 THR A N 1
ATOM 665 C CA . THR A 1 84 ? -10.401 10.509 -12.565 1.00 82.12 84 THR A CA 1
ATOM 666 C C . THR A 1 84 ? -9.394 9.366 -12.384 1.00 82.12 84 THR A C 1
ATOM 668 O O . THR A 1 84 ? -9.777 8.241 -12.073 1.00 82.12 84 THR A O 1
ATOM 671 N N . THR A 1 85 ? -8.100 9.657 -12.525 1.00 81.62 85 THR A N 1
ATOM 672 C CA . THR A 1 85 ? -6.998 8.695 -12.352 1.00 81.62 85 THR A CA 1
ATOM 673 C C . THR A 1 85 ? -6.826 8.245 -10.900 1.00 81.62 85 THR A C 1
ATOM 675 O O . THR A 1 85 ? -6.592 7.065 -10.633 1.00 81.62 85 THR A O 1
ATOM 678 N N . GLU A 1 86 ? -6.982 9.164 -9.951 1.00 81.75 86 GLU A N 1
ATOM 679 C CA . GLU A 1 86 ? -6.911 8.885 -8.515 1.00 81.75 86 GLU A CA 1
ATOM 680 C C . GLU A 1 86 ? -8.108 8.043 -8.075 1.00 81.75 86 GLU A C 1
ATOM 682 O O . GLU A 1 86 ? -7.931 7.051 -7.375 1.00 81.75 86 GLU A O 1
ATOM 687 N N . ASN A 1 87 ? -9.306 8.340 -8.585 1.00 82.44 87 ASN A N 1
ATOM 688 C CA . ASN A 1 87 ? -10.496 7.522 -8.358 1.00 82.44 87 ASN A CA 1
ATOM 689 C C . ASN A 1 87 ? -10.334 6.090 -8.887 1.00 82.44 87 ASN A C 1
ATOM 691 O O . ASN A 1 87 ? -10.697 5.136 -8.199 1.00 82.44 87 ASN A O 1
ATOM 695 N N . MET A 1 88 ? -9.767 5.908 -10.085 1.00 86.31 88 MET A N 1
ATOM 696 C CA . MET A 1 88 ? -9.467 4.567 -10.608 1.00 86.31 88 MET A CA 1
ATOM 697 C C . MET A 1 88 ? -8.440 3.833 -9.738 1.00 86.31 88 MET A C 1
ATOM 699 O O . MET A 1 88 ? -8.611 2.652 -9.440 1.00 86.31 88 MET A O 1
ATOM 703 N N . THR A 1 89 ? -7.399 4.534 -9.290 1.00 88.81 89 THR A N 1
ATOM 704 C CA . THR A 1 89 ? -6.364 3.961 -8.417 1.00 88.81 89 THR A CA 1
ATOM 705 C C . THR A 1 89 ? -6.944 3.546 -7.068 1.00 88.81 89 THR A C 1
ATOM 707 O O . THR A 1 89 ? -6.664 2.453 -6.577 1.00 88.81 89 THR A O 1
ATOM 710 N N . LEU A 1 90 ? -7.808 4.381 -6.492 1.00 88.69 90 LEU A N 1
ATOM 711 C CA . LEU A 1 90 ? -8.476 4.111 -5.227 1.00 88.69 90 LEU A CA 1
ATOM 712 C C . LEU A 1 90 ? -9.431 2.914 -5.347 1.00 88.69 90 LEU A C 1
ATOM 714 O O . LEU A 1 90 ? -9.409 2.050 -4.472 1.00 88.69 90 LEU A O 1
ATOM 718 N N . LYS A 1 91 ? -10.173 2.786 -6.460 1.00 86.62 91 LYS A N 1
ATOM 719 C CA . LYS A 1 91 ? -10.970 1.581 -6.774 1.00 86.62 91 LYS A CA 1
ATOM 720 C C . LYS A 1 91 ? -10.110 0.322 -6.803 1.00 86.62 91 LYS A C 1
ATOM 722 O O . LYS A 1 91 ? -10.462 -0.663 -6.162 1.00 86.62 91 LYS A O 1
ATOM 727 N N . LEU A 1 92 ? -8.967 0.358 -7.491 1.00 88.12 92 LEU A N 1
ATOM 728 C CA . LEU A 1 92 ? -8.055 -0.788 -7.556 1.00 88.12 92 LEU A CA 1
ATOM 729 C C . LEU A 1 92 ? -7.541 -1.184 -6.169 1.00 88.12 92 LEU A C 1
ATOM 731 O O . LEU A 1 92 ? -7.572 -2.363 -5.825 1.00 88.12 92 LEU A O 1
ATOM 735 N N . ILE A 1 93 ? -7.111 -0.220 -5.351 1.00 89.62 93 ILE A N 1
ATOM 736 C CA . ILE A 1 93 ? -6.647 -0.486 -3.979 1.00 89.62 93 ILE A CA 1
ATOM 737 C C . ILE A 1 93 ? -7.781 -1.075 -3.133 1.00 89.62 93 ILE A C 1
ATOM 739 O O . ILE A 1 93 ? -7.568 -2.028 -2.384 1.00 89.62 93 ILE A O 1
ATOM 743 N N . TYR A 1 94 ? -8.999 -0.558 -3.285 1.00 86.44 94 TYR A N 1
ATOM 744 C CA . TYR A 1 94 ? -10.166 -1.071 -2.580 1.00 86.44 94 TYR A CA 1
ATOM 745 C C . TYR A 1 94 ? -10.523 -2.506 -3.003 1.00 86.44 94 TYR A C 1
ATOM 747 O O . TYR A 1 94 ? -10.841 -3.339 -2.157 1.00 86.44 94 TYR A O 1
ATOM 755 N N . GLU A 1 95 ? -10.405 -2.854 -4.287 1.00 85.50 95 GLU A N 1
ATOM 756 C CA . GLU A 1 95 ? -10.546 -4.248 -4.731 1.00 85.50 95 GLU A CA 1
ATOM 757 C C . GLU A 1 95 ? -9.525 -5.165 -4.052 1.00 85.50 95 GLU A C 1
ATOM 759 O O . GLU A 1 95 ? -9.872 -6.269 -3.632 1.00 85.50 95 GLU A O 1
ATOM 764 N N . CYS A 1 96 ? -8.282 -4.703 -3.895 1.00 85.62 96 CYS A N 1
ATOM 765 C CA . CYS A 1 96 ? -7.239 -5.474 -3.222 1.00 85.62 96 CYS A CA 1
ATOM 766 C C . CYS A 1 96 ? -7.585 -5.758 -1.746 1.00 85.62 96 CYS A C 1
ATOM 768 O O . CYS A 1 96 ? -7.161 -6.778 -1.202 1.00 85.62 96 CYS A O 1
ATOM 770 N N . LEU A 1 97 ? -8.356 -4.880 -1.093 1.00 86.44 97 LEU A N 1
ATOM 771 C CA . LEU A 1 97 ? -8.769 -5.043 0.305 1.00 86.44 97 LEU A CA 1
ATOM 772 C C . LEU A 1 97 ? -9.777 -6.169 0.525 1.00 86.44 97 LEU A C 1
ATOM 774 O O . LEU A 1 97 ? -9.930 -6.618 1.660 1.00 86.44 97 LEU A O 1
ATOM 778 N N . ARG A 1 98 ? -10.461 -6.626 -0.527 1.00 82.50 98 ARG A N 1
ATOM 779 C CA . ARG A 1 98 ? -11.461 -7.698 -0.419 1.00 82.50 98 ARG A CA 1
ATOM 780 C C . ARG A 1 98 ? -10.839 -9.061 -0.136 1.00 82.50 98 ARG A C 1
ATOM 782 O O . ARG A 1 98 ? -11.476 -9.899 0.488 1.00 82.50 98 ARG A O 1
ATOM 789 N N . SER A 1 99 ? -9.610 -9.284 -0.592 1.00 83.31 99 SER A N 1
ATOM 790 C CA . SER A 1 99 ? -8.915 -10.566 -0.449 1.00 83.31 99 SER A CA 1
ATOM 791 C C . SER A 1 99 ? -7.430 -10.358 -0.118 1.00 83.31 99 SER A C 1
ATOM 793 O O . SER A 1 99 ? -6.567 -10.637 -0.957 1.00 83.31 99 SER A O 1
ATOM 795 N N . PRO A 1 100 ? -7.105 -9.832 1.079 1.00 88.25 100 PRO A N 1
ATOM 796 C CA . PRO A 1 100 ? -5.726 -9.596 1.476 1.00 88.25 100 PRO A CA 1
ATOM 797 C C . PRO A 1 100 ? -4.996 -10.926 1.746 1.00 88.25 100 PRO A C 1
ATOM 799 O O . PRO A 1 100 ? -5.578 -11.847 2.323 1.00 88.25 100 PRO A O 1
ATOM 802 N N . PRO A 1 101 ? -3.706 -11.053 1.387 1.00 90.12 101 PRO A N 1
ATOM 803 C CA . PRO A 1 101 ? -2.937 -12.259 1.673 1.00 90.12 101 PRO A CA 1
ATOM 804 C C . PRO A 1 101 ? -2.676 -12.422 3.178 1.00 90.12 101 PRO A C 1
ATOM 806 O O . PRO A 1 101 ? -2.266 -11.483 3.864 1.00 90.12 101 P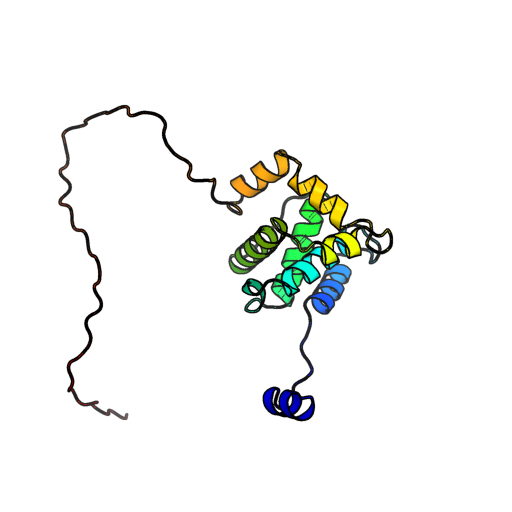RO A O 1
ATOM 809 N N . ASN A 1 102 ? -2.841 -13.646 3.690 1.00 89.56 102 ASN A N 1
ATOM 810 C CA . ASN A 1 102 ? -2.734 -13.958 5.123 1.00 89.56 102 ASN A CA 1
ATOM 811 C C . ASN A 1 102 ? -1.385 -13.570 5.749 1.00 89.56 102 ASN A C 1
ATOM 813 O O . ASN A 1 102 ? -1.334 -13.170 6.911 1.00 89.56 102 ASN A O 1
ATOM 817 N N . SER A 1 103 ? -0.287 -13.690 4.998 1.00 91.69 103 SER A N 1
ATOM 818 C CA . SER A 1 103 ? 1.051 -13.288 5.453 1.00 91.69 103 SER A CA 1
ATOM 819 C C . SER A 1 103 ? 1.125 -11.788 5.744 1.00 91.69 103 SER A C 1
ATOM 821 O O . SER A 1 103 ? 1.688 -11.383 6.761 1.00 91.69 103 SER A O 1
ATOM 823 N N . LEU A 1 104 ? 0.500 -10.974 4.891 1.00 91.94 104 LEU A N 1
ATOM 824 C CA . LEU A 1 104 ? 0.451 -9.528 5.048 1.00 91.94 104 LEU A CA 1
ATOM 825 C C . LEU A 1 104 ? -0.445 -9.134 6.221 1.00 91.94 104 LEU A C 1
ATOM 827 O O . LEU A 1 104 ? -0.043 -8.322 7.050 1.00 91.94 104 LEU A O 1
ATOM 831 N N . VAL A 1 105 ? -1.625 -9.751 6.335 1.00 91.12 105 VAL A N 1
ATOM 832 C CA . VAL A 1 105 ? -2.540 -9.499 7.458 1.00 91.12 105 VAL A CA 1
ATOM 833 C C . VAL A 1 105 ? -1.813 -9.715 8.782 1.00 91.12 105 VAL A C 1
ATOM 835 O O . VAL A 1 105 ? -1.800 -8.799 9.602 1.00 91.12 105 VAL A O 1
ATOM 838 N N . LYS A 1 106 ? -1.142 -10.867 8.937 1.00 92.00 106 LYS A N 1
ATOM 839 C CA . LYS A 1 106 ? -0.374 -11.225 10.140 1.00 92.00 106 LYS A CA 1
ATOM 840 C C . LYS A 1 106 ? 0.743 -10.228 10.446 1.00 92.00 106 LYS A C 1
ATOM 842 O O . LYS A 1 106 ? 0.882 -9.818 11.595 1.00 92.00 106 LYS A O 1
ATOM 847 N N . LYS A 1 107 ? 1.513 -9.812 9.431 1.00 91.81 107 LYS A N 1
ATOM 848 C CA . LYS A 1 107 ? 2.591 -8.822 9.588 1.00 91.81 107 LYS A CA 1
ATOM 849 C C . LYS A 1 107 ? 2.065 -7.515 10.188 1.00 91.81 107 LYS A C 1
ATOM 851 O O . LYS A 1 107 ? 2.657 -6.990 11.123 1.00 91.81 107 LYS A O 1
ATOM 856 N N . PHE A 1 108 ? 0.925 -7.030 9.700 1.00 92.25 108 PHE A N 1
ATOM 857 C CA . PHE A 1 108 ? 0.347 -5.744 10.106 1.00 92.25 108 PHE A CA 1
ATOM 858 C C . PHE A 1 108 ? -0.616 -5.819 11.300 1.00 92.25 108 PHE A C 1
ATOM 860 O O . PHE A 1 108 ? -1.218 -4.810 11.670 1.00 92.25 108 PHE A O 1
ATOM 867 N N . THR A 1 109 ? -0.748 -6.989 11.934 1.00 91.44 109 THR A N 1
ATOM 868 C CA . THR A 1 109 ? -1.474 -7.142 13.207 1.00 91.44 109 THR A CA 1
ATOM 869 C C . THR A 1 109 ? -0.619 -6.706 14.402 1.00 91.44 109 THR A C 1
ATOM 871 O O . THR A 1 109 ? -1.153 -6.445 15.480 1.00 91.44 109 THR A O 1
ATOM 874 N N . SER A 1 110 ? 0.706 -6.613 14.239 1.00 87.62 110 SER A N 1
ATOM 875 C CA . SER A 1 110 ? 1.614 -6.236 15.324 1.00 87.62 110 SER A CA 1
ATOM 876 C C . SER A 1 110 ? 1.411 -4.781 15.779 1.00 87.62 110 SER A C 1
ATOM 878 O O . SER A 1 110 ? 0.901 -3.922 15.049 1.00 87.62 110 SER A O 1
ATOM 880 N N . ARG A 1 111 ? 1.830 -4.486 17.019 1.00 85.06 111 ARG A N 1
ATOM 881 C CA . ARG A 1 111 ? 1.780 -3.121 17.576 1.00 85.06 111 ARG A CA 1
ATOM 882 C C . ARG A 1 111 ? 2.713 -2.152 16.850 1.00 85.06 111 ARG A C 1
ATOM 884 O O . ARG A 1 111 ? 2.401 -0.970 16.799 1.00 85.06 111 ARG A O 1
ATOM 891 N N . GLU A 1 112 ? 3.794 -2.650 16.250 1.00 84.75 112 GLU A N 1
ATOM 892 C CA . GLU A 1 112 ? 4.753 -1.852 15.469 1.00 84.75 112 GLU A CA 1
ATOM 893 C C . GLU A 1 112 ? 4.087 -1.131 14.292 1.00 84.75 112 GLU A C 1
ATOM 895 O O . GLU A 1 112 ? 4.466 -0.019 13.938 1.00 84.75 112 GLU A O 1
ATOM 900 N N . TYR A 1 113 ? 3.050 -1.742 13.712 1.00 84.19 113 TYR A N 1
ATOM 901 C CA . TYR A 1 113 ? 2.270 -1.159 12.621 1.00 84.19 113 TYR A CA 1
ATOM 902 C C . TYR A 1 113 ? 0.934 -0.569 13.088 1.00 84.19 113 TYR A C 1
ATOM 904 O O . TYR A 1 113 ? 0.027 -0.369 12.278 1.00 84.19 113 TYR A O 1
ATOM 912 N N . GLY A 1 114 ? 0.774 -0.322 14.392 1.00 83.19 114 GLY A N 1
ATOM 913 C CA . GLY A 1 114 ? -0.451 0.244 14.956 1.00 83.19 114 GLY A CA 1
ATOM 914 C C . GLY A 1 114 ? -1.685 -0.644 14.775 1.00 83.19 114 GLY A C 1
ATOM 915 O O . GLY A 1 114 ? -2.796 -0.120 14.738 1.00 83.19 114 GLY A O 1
ATOM 916 N N . GLN A 1 115 ? -1.501 -1.966 14.635 1.00 89.75 115 GLN A N 1
ATOM 917 C CA . GLN A 1 115 ? -2.576 -2.928 14.356 1.00 89.75 115 GLN A CA 1
ATOM 918 C C . GLN A 1 115 ? -3.374 -2.598 13.079 1.00 89.75 115 GLN A C 1
ATOM 920 O O . GLN A 1 115 ? -4.579 -2.847 13.003 1.00 89.75 115 GLN A O 1
ATOM 925 N N . ALA A 1 116 ? -2.704 -2.029 12.073 1.00 90.25 116 ALA A N 1
ATOM 926 C CA . ALA A 1 116 ? -3.306 -1.553 10.831 1.00 90.25 116 ALA A CA 1
ATOM 927 C C . ALA A 1 116 ? -4.250 -2.565 10.165 1.00 90.25 116 ALA A C 1
ATOM 929 O O . ALA A 1 116 ? -5.331 -2.178 9.723 1.00 90.25 116 ALA A O 1
ATOM 930 N N . SER A 1 117 ? -3.893 -3.855 10.126 1.00 90.38 117 SER A N 1
ATOM 931 C CA . SER A 1 117 ? -4.752 -4.864 9.491 1.00 90.38 117 SER A CA 1
ATOM 932 C C . SER A 1 117 ? -6.087 -5.051 10.219 1.00 90.38 117 SER A C 1
ATOM 934 O O . SER A 1 117 ? -7.113 -5.201 9.558 1.00 90.38 117 SER A O 1
ATOM 936 N N . LEU A 1 118 ? -6.109 -4.946 11.554 1.00 89.31 118 LEU A N 1
ATOM 937 C CA . LEU A 1 118 ? -7.342 -5.016 12.347 1.00 89.31 118 LEU A CA 1
ATOM 938 C C . LEU A 1 118 ? -8.230 -3.789 12.129 1.00 89.31 118 LEU A C 1
ATOM 940 O O . LEU A 1 118 ? -9.449 -3.917 12.069 1.00 89.31 118 LEU A O 1
ATOM 944 N N . ILE A 1 119 ? -7.629 -2.602 12.004 1.00 89.38 119 ILE A N 1
ATOM 945 C CA . ILE A 1 119 ? -8.369 -1.358 11.743 1.00 89.38 119 ILE A CA 1
ATOM 946 C C . ILE A 1 119 ? -9.090 -1.456 10.394 1.00 89.38 119 ILE A C 1
ATOM 948 O O . ILE A 1 119 ? -10.278 -1.159 10.302 1.00 89.38 119 ILE A O 1
ATOM 952 N N . VAL A 1 120 ? -8.386 -1.923 9.361 1.00 89.44 120 VAL A N 1
ATOM 953 C CA . VAL A 1 120 ? -8.964 -2.079 8.021 1.00 89.44 120 VAL A CA 1
ATOM 954 C C . VAL A 1 120 ? -10.035 -3.172 7.980 1.00 89.44 120 VAL A C 1
ATOM 956 O O . VAL A 1 120 ? -11.047 -2.999 7.307 1.00 89.44 120 VAL A O 1
ATOM 959 N N . GLN A 1 121 ? -9.852 -4.279 8.707 1.00 87.69 121 GLN A N 1
ATOM 960 C CA . GLN A 1 121 ? -10.874 -5.327 8.813 1.00 87.69 121 GLN A CA 1
ATOM 961 C C . GLN A 1 121 ? -12.168 -4.795 9.430 1.00 87.69 121 GLN A C 1
ATOM 963 O O . GLN A 1 121 ? -13.222 -4.937 8.820 1.00 87.69 121 GLN A O 1
ATOM 968 N N . ARG A 1 122 ? -12.077 -4.083 10.562 1.00 85.81 122 ARG A N 1
ATOM 969 C CA . ARG A 1 122 ? -13.247 -3.455 11.200 1.00 85.81 122 ARG A CA 1
ATOM 970 C C . ARG A 1 122 ? -13.984 -2.519 10.245 1.00 85.81 122 ARG A C 1
ATOM 972 O O . ARG A 1 122 ? -15.199 -2.594 10.133 1.00 85.81 122 ARG A O 1
ATOM 979 N N . TYR A 1 123 ? -13.240 -1.706 9.498 1.00 85.06 123 TYR A N 1
ATOM 980 C CA . TYR A 1 123 ? -13.828 -0.813 8.503 1.00 85.06 123 TYR A CA 1
ATOM 981 C C . TYR A 1 123 ? -14.593 -1.558 7.396 1.00 85.06 123 TYR A C 1
ATOM 983 O O . TYR A 1 123 ? -15.632 -1.079 6.945 1.00 85.06 123 TYR A O 1
ATOM 991 N N . ASN A 1 124 ? -14.095 -2.715 6.950 1.00 80.31 124 ASN A N 1
ATOM 992 C CA . ASN A 1 124 ? -14.764 -3.538 5.938 1.00 80.31 124 ASN A CA 1
ATOM 993 C C . ASN A 1 124 ? -16.006 -4.266 6.480 1.00 80.31 124 ASN A C 1
ATOM 995 O O . ASN A 1 124 ? -16.953 -4.511 5.719 1.00 80.31 124 ASN A O 1
ATOM 999 N N . ASP A 1 125 ? -15.993 -4.619 7.764 1.00 78.19 125 ASP A N 1
ATOM 1000 C CA . ASP A 1 125 ? -17.112 -5.271 8.442 1.00 78.19 125 ASP A CA 1
ATOM 1001 C C . ASP A 1 125 ? -18.264 -4.285 8.700 1.00 78.19 125 ASP A C 1
ATOM 1003 O O . ASP A 1 125 ? -19.434 -4.659 8.565 1.00 78.19 125 ASP A O 1
ATOM 1007 N N . ASP A 1 126 ? -17.947 -3.012 8.958 1.00 74.56 126 ASP A N 1
ATOM 1008 C CA . ASP A 1 126 ? -18.932 -1.950 9.161 1.00 74.56 126 ASP A CA 1
ATOM 1009 C C . ASP A 1 126 ? -19.806 -1.724 7.907 1.00 74.56 126 ASP A C 1
ATOM 1011 O O . ASP A 1 126 ? -19.358 -1.367 6.812 1.00 74.56 126 ASP A O 1
ATOM 1015 N N . SER A 1 127 ? -21.117 -1.907 8.073 1.00 52.53 127 SER A N 1
ATOM 1016 C CA . SER A 1 127 ? -22.137 -1.779 7.020 1.00 52.53 127 SER A CA 1
ATOM 1017 C C . SER A 1 127 ? -22.278 -0.354 6.463 1.00 52.53 127 SER A C 1
ATOM 1019 O O . SER A 1 127 ? -22.669 -0.181 5.307 1.00 52.53 127 SER A O 1
ATOM 1021 N N . ILE A 1 128 ? -21.896 0.662 7.241 1.00 52.44 128 ILE A N 1
ATOM 1022 C CA . ILE A 1 128 ? -21.928 2.087 6.866 1.00 52.44 128 ILE A CA 1
ATOM 1023 C C . ILE A 1 128 ? -20.842 2.406 5.826 1.00 52.44 128 ILE A C 1
ATOM 1025 O O . ILE A 1 128 ? -21.088 3.124 4.853 1.00 52.44 128 ILE A O 1
ATOM 1029 N N . SER A 1 129 ? -19.665 1.790 5.956 1.00 54.16 129 SER A N 1
ATOM 1030 C CA . SER A 1 129 ? -18.564 1.910 4.994 1.00 54.16 129 SER A CA 1
ATOM 1031 C C . SER A 1 129 ? -18.978 1.429 3.601 1.00 54.16 129 SER A C 1
ATOM 1033 O O . SER A 1 129 ? -18.606 2.026 2.591 1.00 54.16 129 SER A O 1
ATOM 1035 N N . LYS A 1 130 ? -19.826 0.393 3.528 1.00 54.53 130 LYS A N 1
ATOM 1036 C CA . LYS A 1 130 ? -20.355 -0.138 2.262 1.00 54.53 130 LYS A CA 1
ATOM 1037 C C . LYS A 1 130 ? -21.267 0.869 1.551 1.00 54.53 130 LYS A C 1
ATOM 1039 O O . LYS A 1 130 ? -21.177 0.993 0.334 1.00 54.53 130 LYS A O 1
ATOM 1044 N N . GLN A 1 131 ? -22.088 1.631 2.279 1.00 49.41 131 GLN A N 1
ATOM 1045 C CA . GLN A 1 131 ? -22.978 2.645 1.690 1.00 49.41 131 GLN A CA 1
ATOM 1046 C C . GLN A 1 131 ? -22.214 3.846 1.112 1.00 49.41 131 GLN A C 1
ATOM 1048 O O . GLN A 1 131 ? -22.538 4.297 0.013 1.00 49.41 131 GLN A O 1
ATOM 1053 N N . TYR A 1 132 ? -21.159 4.316 1.785 1.00 52.91 132 TYR A N 1
ATOM 1054 C CA . TYR A 1 132 ? -20.337 5.437 1.303 1.00 52.91 132 TYR A CA 1
ATOM 1055 C C . TYR A 1 132 ? -19.526 5.077 0.044 1.00 52.91 132 TYR A C 1
ATOM 1057 O O . TYR A 1 132 ? -19.324 5.897 -0.857 1.00 52.91 132 TYR A O 1
ATOM 1065 N N . VAL A 1 133 ? -19.097 3.817 -0.049 1.00 55.84 133 VAL A N 1
ATOM 1066 C CA . VAL A 1 133 ? -18.406 3.249 -1.214 1.00 55.84 133 VAL A CA 1
ATOM 1067 C C . VAL A 1 133 ? -19.362 3.077 -2.412 1.00 55.84 133 VAL A C 1
ATOM 1069 O O . VAL A 1 133 ? -18.955 3.268 -3.559 1.00 55.84 133 VAL A O 1
ATOM 1072 N N . ILE A 1 134 ? -20.640 2.777 -2.166 1.00 54.00 134 ILE A N 1
ATOM 1073 C CA . ILE A 1 134 ? -21.680 2.699 -3.207 1.00 54.00 134 ILE A CA 1
ATOM 1074 C C . ILE A 1 134 ? -22.080 4.105 -3.694 1.00 54.00 134 ILE A C 1
ATOM 1076 O O . ILE A 1 134 ? -22.148 4.328 -4.901 1.00 54.00 134 ILE A O 1
ATOM 1080 N N . GLN A 1 135 ? -22.271 5.074 -2.789 1.00 49.50 135 GLN A N 1
ATOM 1081 C CA . GLN A 1 135 ? -22.653 6.452 -3.145 1.00 49.50 135 GLN A CA 1
ATOM 1082 C C . GLN A 1 135 ? -21.583 7.196 -3.956 1.00 49.50 135 GLN A C 1
ATOM 1084 O O . GLN A 1 135 ? -21.924 7.942 -4.868 1.00 49.50 135 GLN A O 1
ATOM 1089 N N . ASN A 1 136 ? -20.296 6.953 -3.690 1.00 53.59 136 ASN A N 1
ATOM 1090 C CA . ASN A 1 136 ? -19.194 7.549 -4.457 1.00 53.59 136 ASN A CA 1
ATOM 1091 C C . ASN A 1 136 ? -18.784 6.720 -5.693 1.00 53.59 136 ASN A C 1
ATOM 1093 O O . ASN A 1 136 ? -17.733 6.957 -6.290 1.00 53.59 136 ASN A O 1
ATOM 1097 N N . GLY A 1 137 ? -19.582 5.716 -6.081 1.00 54.19 137 GLY A N 1
ATOM 1098 C CA . GLY A 1 137 ? -19.357 4.910 -7.286 1.00 54.19 137 GLY A CA 1
ATOM 1099 C C . GLY A 1 137 ? -18.083 4.054 -7.261 1.00 54.19 137 GLY A C 1
ATOM 1100 O O . GLY A 1 137 ? -17.581 3.665 -8.321 1.00 54.19 137 GLY A O 1
ATOM 1101 N N . LEU A 1 138 ? -17.530 3.773 -6.076 1.00 54.50 138 LEU A N 1
ATOM 1102 C CA . LEU A 1 138 ? -16.348 2.924 -5.875 1.00 54.50 138 LEU A CA 1
ATOM 1103 C C . LEU A 1 138 ? -16.675 1.430 -5.984 1.00 54.50 138 LEU A C 1
ATOM 1105 O O . LEU A 1 138 ? -15.803 0.641 -6.341 1.00 54.50 138 LEU A O 1
ATOM 1109 N N . LEU A 1 139 ? -17.936 1.058 -5.770 1.00 46.81 139 LEU A N 1
ATOM 1110 C CA . LEU A 1 139 ? -18.487 -0.253 -6.095 1.00 46.81 139 LEU A CA 1
ATOM 1111 C C . LEU A 1 139 ? -19.722 -0.089 -6.977 1.00 46.81 139 LEU A C 1
ATOM 1113 O O . LEU A 1 139 ? -20.615 0.691 -6.656 1.00 46.81 139 LEU A O 1
ATOM 1117 N N . THR A 1 140 ? -19.808 -0.858 -8.062 1.00 42.91 140 THR A N 1
ATOM 1118 C CA . THR A 1 140 ? -21.103 -1.129 -8.692 1.00 42.91 140 THR A CA 1
ATOM 1119 C C . THR A 1 140 ? -21.862 -2.107 -7.793 1.00 42.91 140 THR A C 1
ATOM 1121 O O . THR A 1 140 ? -21.254 -3.099 -7.372 1.00 42.91 140 THR A O 1
ATOM 1124 N N . PRO A 1 141 ? -23.144 -1.862 -7.468 1.00 37.66 141 PRO A N 1
ATOM 1125 C CA . PRO A 1 141 ? -23.929 -2.819 -6.698 1.00 37.66 141 PRO A CA 1
ATOM 1126 C C . PRO A 1 141 ? -23.944 -4.188 -7.404 1.00 37.66 141 PRO A C 1
ATOM 1128 O O . PRO A 1 141 ? -23.846 -4.232 -8.638 1.00 37.66 141 PRO A O 1
ATOM 1131 N N . PRO A 1 142 ? -24.023 -5.301 -6.649 1.00 37.50 142 PRO A N 1
ATOM 1132 C CA . PRO A 1 142 ? -24.165 -6.620 -7.248 1.00 37.50 142 PRO A CA 1
ATOM 1133 C C . PRO A 1 142 ? -25.436 -6.637 -8.100 1.00 37.50 142 PRO A C 1
ATOM 1135 O O . PRO A 1 142 ? -26.508 -6.233 -7.651 1.00 37.50 142 PRO A O 1
ATOM 1138 N N . LYS A 1 143 ? -25.294 -7.057 -9.357 1.00 47.78 143 LYS A N 1
ATOM 1139 C CA . LYS A 1 143 ? -26.425 -7.396 -10.217 1.00 47.78 143 LYS A CA 1
ATOM 1140 C C . LYS A 1 143 ? -26.833 -8.835 -9.901 1.00 47.78 143 LYS A C 1
ATOM 1142 O O . LYS A 1 143 ? -26.455 -9.715 -10.654 1.00 47.78 143 LYS A O 1
ATOM 1147 N N . ASP A 1 144 ? -27.578 -9.044 -8.824 1.00 39.94 144 ASP A N 1
ATOM 1148 C CA . ASP A 1 144 ? -28.321 -10.292 -8.591 1.00 39.94 144 ASP A CA 1
ATOM 1149 C C . ASP A 1 144 ? -29.797 -9.885 -8.431 1.00 39.94 144 ASP A 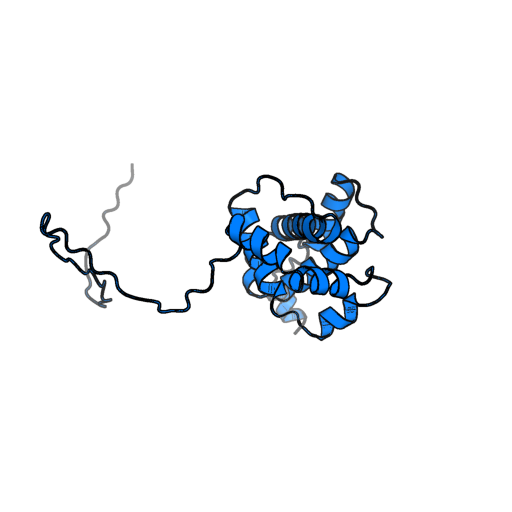C 1
ATOM 1151 O O . ASP A 1 144 ? -30.163 -9.206 -7.476 1.00 39.94 144 ASP A O 1
ATOM 1155 N N . GLU A 1 145 ? -30.548 -9.851 -9.533 1.00 49.19 145 GLU A N 1
ATOM 1156 C CA . GLU A 1 145 ? -31.408 -10.922 -10.072 1.00 49.19 145 GLU A CA 1
ATOM 1157 C C . GLU A 1 145 ? -32.826 -10.922 -9.463 1.00 49.19 145 GLU A C 1
ATOM 1159 O O . GLU A 1 145 ? -33.039 -11.245 -8.303 1.00 49.19 145 GLU A O 1
ATOM 1164 N N . GLY A 1 146 ? -33.810 -10.585 -10.310 1.00 42.53 146 GLY A N 1
ATOM 1165 C CA . GLY A 1 146 ? -35.186 -11.082 -10.230 1.00 42.53 146 GLY A CA 1
ATOM 1166 C C . GLY A 1 146 ? -36.078 -10.607 -9.078 1.00 42.53 146 GLY A C 1
ATOM 1167 O O . GLY A 1 146 ? -36.258 -11.321 -8.099 1.00 42.53 146 GLY A O 1
ATOM 1168 N N . MET A 1 147 ? -36.840 -9.527 -9.295 1.00 33.75 147 MET A N 1
ATOM 1169 C CA . MET A 1 147 ? -38.210 -9.472 -8.772 1.00 33.75 147 MET A CA 1
ATOM 1170 C C . MET A 1 147 ? -39.145 -8.635 -9.660 1.00 33.75 147 MET A C 1
ATOM 1172 O O . MET A 1 147 ? -39.102 -7.413 -9.668 1.00 33.75 147 MET A O 1
ATOM 1176 N N . LYS A 1 148 ? -39.998 -9.390 -10.364 1.00 33.62 148 LYS A N 1
ATOM 1177 C CA . LYS A 1 148 ? -41.369 -9.114 -10.823 1.00 33.62 148 LYS A CA 1
ATOM 1178 C C . LYS A 1 148 ? -41.604 -7.973 -11.820 1.00 33.62 148 LYS A C 1
ATOM 1180 O O . LYS A 1 148 ? -41.650 -6.796 -11.500 1.00 33.62 148 LYS A O 1
ATOM 1185 N N . SER A 1 149 ? -41.886 -8.439 -13.033 1.00 43.91 149 SER A N 1
ATOM 1186 C CA . SER A 1 149 ? -42.804 -7.866 -14.011 1.00 43.91 149 SER A CA 1
ATOM 1187 C C . SER A 1 149 ? -43.949 -7.053 -13.396 1.00 43.91 149 SER A C 1
ATOM 1189 O O . SER A 1 149 ? -44.857 -7.628 -12.797 1.00 43.91 149 SER A O 1
ATOM 1191 N N . GLU A 1 150 ? -43.982 -5.762 -13.701 1.00 32.81 150 GLU A N 1
ATOM 1192 C CA . GLU A 1 150 ? -45.224 -5.120 -14.111 1.00 32.81 150 GLU A CA 1
ATOM 1193 C C . GLU A 1 150 ? -45.026 -4.612 -15.536 1.00 32.81 150 GLU A C 1
ATOM 1195 O O . GLU A 1 150 ? -44.249 -3.707 -15.827 1.00 32.81 150 GLU A O 1
ATOM 1200 N N . PHE A 1 151 ? -45.694 -5.317 -16.443 1.00 32.91 151 PHE A N 1
ATOM 1201 C CA . PHE A 1 151 ? -45.999 -4.847 -17.777 1.00 32.91 151 PHE A CA 1
ATOM 1202 C C . PHE A 1 151 ? -46.809 -3.552 -17.648 1.00 32.91 151 PHE A C 1
ATOM 1204 O O . PHE A 1 151 ? -47.932 -3.585 -17.150 1.00 32.91 151 PHE A O 1
ATOM 1211 N N . GLN A 1 152 ? -46.290 -2.448 -18.174 1.00 27.91 152 GLN A N 1
ATOM 1212 C CA . GLN A 1 152 ? -47.134 -1.378 -18.692 1.00 27.91 152 GLN A CA 1
ATOM 1213 C C . GLN A 1 152 ? -46.787 -1.211 -20.171 1.00 27.91 152 GLN A C 1
ATOM 1215 O O . GLN A 1 152 ? -45.717 -0.736 -20.543 1.00 27.91 152 GLN A O 1
ATOM 1220 N N . PHE A 1 153 ? -47.672 -1.751 -21.006 1.00 28.56 153 PHE A N 1
ATOM 1221 C CA . PHE A 1 153 ? -47.681 -1.559 -22.449 1.00 28.56 153 PHE A CA 1
ATOM 1222 C C . PHE A 1 153 ? -48.187 -0.136 -22.712 1.00 28.56 153 PHE A C 1
ATOM 1224 O O . PHE A 1 153 ? -49.369 0.123 -22.505 1.00 28.56 153 PHE A O 1
ATOM 1231 N N . ASP A 1 154 ? -47.324 0.751 -23.202 1.00 29.67 154 ASP A N 1
ATOM 1232 C CA . ASP A 1 154 ? -47.751 1.918 -23.978 1.00 29.67 154 ASP A CA 1
ATOM 1233 C C . ASP A 1 154 ? -47.519 1.598 -25.465 1.00 29.67 154 ASP A C 1
ATOM 1235 O O . ASP A 1 154 ? -46.371 1.434 -25.891 1.00 29.67 154 ASP A O 1
ATOM 1239 N N . PRO A 1 155 ? -48.576 1.434 -26.283 1.00 38.50 155 PRO A N 1
ATOM 1240 C CA . PRO A 1 155 ? -48.453 1.053 -27.679 1.00 38.50 155 PRO A CA 1
ATOM 1241 C C . PRO A 1 155 ? -48.335 2.309 -28.545 1.00 38.50 155 PRO A C 1
ATOM 1243 O O . PRO A 1 155 ? -49.265 2.678 -29.256 1.00 38.50 155 PRO A O 1
ATOM 1246 N N . ALA A 1 156 ? -47.195 2.986 -28.499 1.00 39.34 156 ALA A N 1
ATOM 1247 C CA . ALA A 1 156 ? -46.852 3.982 -29.505 1.00 39.34 156 ALA A CA 1
ATOM 1248 C C . ALA A 1 156 ? -45.340 4.187 -29.520 1.00 39.34 156 ALA A C 1
ATOM 1250 O O . ALA A 1 156 ? -44.728 4.347 -28.475 1.00 39.34 156 ALA A O 1
ATOM 1251 N N . VAL A 1 157 ? -44.771 4.256 -30.724 1.00 36.28 157 VAL A N 1
ATOM 1252 C CA . VAL A 1 157 ? -43.341 4.409 -31.045 1.00 36.28 157 VAL A CA 1
ATOM 1253 C C . VAL A 1 157 ? -42.607 3.069 -31.203 1.00 36.28 157 VAL A C 1
ATOM 1255 O O . VAL A 1 157 ? -42.003 2.512 -30.291 1.00 36.28 157 VAL A O 1
ATOM 1258 N N . GLY A 1 158 ? -42.675 2.543 -32.430 1.00 30.73 158 GLY A N 1
ATOM 1259 C CA . GLY A 1 158 ? -41.939 1.361 -32.861 1.00 30.73 158 GLY A CA 1
ATOM 1260 C C . GLY A 1 158 ? -40.429 1.595 -32.899 1.00 30.73 158 GLY A C 1
ATOM 1261 O O . GLY A 1 158 ? -39.949 2.545 -33.513 1.00 30.73 158 GLY A O 1
ATOM 1262 N N . TYR A 1 159 ? -39.682 0.677 -32.287 1.00 32.16 159 TYR A N 1
ATOM 1263 C CA . TYR A 1 159 ? -38.238 0.556 -32.453 1.00 32.16 159 TYR A CA 1
ATOM 1264 C C . TYR A 1 159 ? -37.927 -0.503 -33.514 1.00 32.16 159 TYR A C 1
ATOM 1266 O O . TYR A 1 159 ? -38.238 -1.682 -33.348 1.00 32.16 159 TYR A O 1
ATOM 1274 N N . SER A 1 160 ? -37.261 -0.086 -34.591 1.00 31.08 160 SER A N 1
ATOM 1275 C CA . SER A 1 160 ? -36.510 -0.986 -35.464 1.00 31.08 160 SER A CA 1
ATOM 1276 C C . SER A 1 160 ? -35.245 -1.448 -34.738 1.00 31.08 160 SER A C 1
ATOM 1278 O O . SER A 1 160 ? -34.395 -0.638 -34.366 1.00 31.08 160 SER A O 1
ATOM 1280 N N . VAL A 1 161 ? -35.130 -2.757 -34.543 1.00 31.25 161 VAL A N 1
ATOM 1281 C CA . VAL A 1 161 ? -33.986 -3.433 -33.928 1.00 31.25 161 VAL A CA 1
ATOM 1282 C C . VAL A 1 161 ? -32.830 -3.504 -34.931 1.00 31.25 161 VAL A C 1
ATOM 1284 O O . VAL A 1 161 ? -33.008 -3.975 -36.050 1.00 31.25 161 VAL A O 1
ATOM 1287 N N . GLY A 1 162 ? -31.633 -3.085 -34.516 1.00 28.36 162 GLY A N 1
ATOM 1288 C CA . GLY A 1 162 ? -30.391 -3.263 -35.269 1.00 28.36 162 GLY A CA 1
ATOM 1289 C C . GLY A 1 162 ? -29.253 -3.696 -34.349 1.00 28.36 162 GLY A C 1
ATOM 1290 O O . GLY A 1 162 ? -28.509 -2.864 -33.841 1.00 28.36 162 GLY A O 1
ATOM 1291 N N . PHE A 1 163 ? -29.129 -5.007 -34.123 1.00 29.58 163 PHE A N 1
ATOM 1292 C CA . PHE A 1 163 ? -27.960 -5.630 -33.497 1.00 29.58 163 PHE A CA 1
ATOM 1293 C C . PHE A 1 163 ? -26.760 -5.578 -34.455 1.00 29.58 163 PHE A C 1
ATOM 1295 O O . PHE A 1 163 ? -26.842 -6.076 -35.575 1.00 29.58 163 PHE A O 1
ATOM 1302 N N . GLY A 1 164 ? -25.626 -5.041 -34.001 1.00 28.42 164 GLY A N 1
ATOM 1303 C CA . GLY A 1 164 ? -24.363 -5.039 -34.741 1.00 28.42 164 GLY A CA 1
ATOM 1304 C C . GLY A 1 164 ? -23.252 -5.766 -33.988 1.00 28.42 164 GLY A C 1
ATOM 1305 O O . GLY A 1 164 ? -22.417 -5.131 -33.352 1.00 28.42 164 GLY A O 1
ATOM 1306 N N . TYR A 1 165 ? -23.214 -7.098 -34.085 1.00 30.73 165 TYR A N 1
ATOM 1307 C CA . TYR A 1 165 ? -22.025 -7.893 -33.765 1.00 30.73 165 TYR A CA 1
ATOM 1308 C C . TYR A 1 165 ? -20.947 -7.626 -34.829 1.00 30.73 165 TYR A C 1
ATOM 1310 O O . TYR A 1 165 ? -21.130 -7.990 -35.991 1.00 30.73 165 TYR A O 1
ATOM 1318 N N . ARG A 1 166 ? -19.796 -7.041 -34.466 1.00 31.94 166 ARG A N 1
ATOM 1319 C CA . ARG A 1 166 ? -18.616 -7.066 -35.349 1.00 31.94 166 ARG A CA 1
ATOM 1320 C C . ARG A 1 166 ? -17.881 -8.395 -35.195 1.00 31.94 166 ARG A C 1
ATOM 1322 O O . ARG A 1 166 ? -17.136 -8.615 -34.245 1.00 31.94 166 ARG A O 1
ATOM 1329 N N . LYS A 1 167 ? -18.125 -9.265 -36.174 1.00 32.38 167 LYS A N 1
ATOM 1330 C CA . LYS A 1 167 ? -17.345 -10.458 -36.516 1.00 32.38 167 LYS A CA 1
ATOM 1331 C C . LYS A 1 167 ? -15.957 -10.038 -37.025 1.00 32.38 167 LYS A C 1
ATOM 1333 O O . LYS A 1 167 ? -15.853 -9.132 -37.847 1.00 32.38 167 LYS A O 1
ATOM 1338 N N . TRP A 1 168 ? -14.914 -10.715 -36.554 1.00 30.09 168 TRP A N 1
ATOM 1339 C CA . TRP A 1 168 ? -13.571 -10.698 -37.141 1.00 30.09 168 TRP A CA 1
ATOM 1340 C C . TRP A 1 168 ? -13.581 -11.474 -38.470 1.00 30.09 168 TRP A C 1
ATOM 1342 O O . TRP A 1 168 ? -14.167 -12.556 -38.529 1.00 30.09 168 TRP A O 1
ATOM 1352 N N . VAL A 1 169 ? -12.916 -10.957 -39.509 1.00 35.28 169 VAL A N 1
ATOM 1353 C CA . VAL A 1 169 ? -12.624 -11.688 -40.758 1.00 35.28 169 VAL A CA 1
ATOM 1354 C C . VAL A 1 169 ? -11.154 -11.437 -41.131 1.00 35.28 169 VAL A C 1
ATOM 1356 O O . VAL A 1 169 ? -10.764 -10.271 -41.204 1.00 35.28 169 VAL A O 1
ATOM 1359 N N . PRO A 1 170 ? -10.326 -12.479 -41.338 1.00 35.97 170 PRO A N 1
ATOM 1360 C CA . PRO A 1 170 ? -8.950 -12.337 -41.801 1.00 35.97 170 PRO A CA 1
ATOM 1361 C C . PRO A 1 170 ? -8.850 -12.437 -43.333 1.00 35.97 170 PRO A C 1
ATOM 1363 O O . PRO A 1 170 ? -9.524 -13.258 -43.949 1.00 35.97 170 PRO A O 1
ATOM 1366 N N . GLY A 1 171 ? -7.925 -11.661 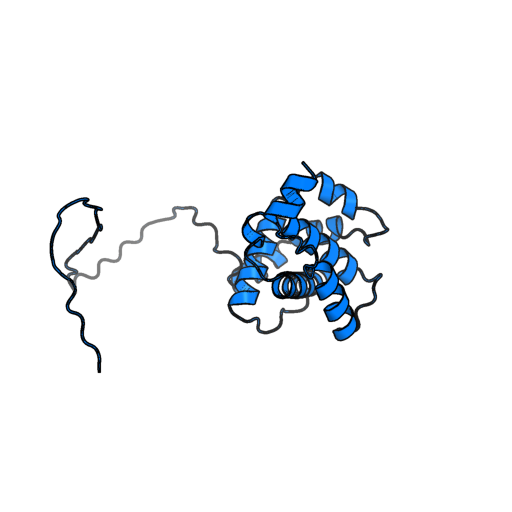-43.908 1.00 32.84 171 GLY A N 1
ATOM 1367 C CA . GLY A 1 171 ? -7.399 -11.833 -45.267 1.00 32.84 171 GLY A CA 1
ATOM 1368 C C . GLY A 1 171 ? -8.126 -11.045 -46.358 1.00 32.84 171 GLY A C 1
ATOM 1369 O O . GLY A 1 171 ? -9.274 -11.332 -46.667 1.00 32.84 171 GLY A O 1
ATOM 1370 N N . VAL A 1 172 ? -7.434 -10.070 -46.955 1.00 34.09 172 VAL A N 1
ATOM 1371 C CA . VAL A 1 172 ? -7.095 -9.980 -48.392 1.00 34.09 172 VAL A CA 1
ATOM 1372 C C . VAL A 1 172 ? -6.254 -8.711 -48.593 1.00 34.09 172 VAL A C 1
ATOM 1374 O O . VAL A 1 172 ? -6.426 -7.698 -47.920 1.00 34.09 172 VAL A O 1
ATOM 1377 N N . THR A 1 173 ? -5.256 -8.876 -49.445 1.00 38.91 173 THR A N 1
ATOM 1378 C CA . THR A 1 173 ? -4.099 -8.047 -49.760 1.00 38.91 173 THR A CA 1
ATOM 1379 C C . THR A 1 173 ? -4.402 -6.867 -50.698 1.00 38.91 173 THR A C 1
ATOM 1381 O O . THR A 1 173 ? -5.459 -6.806 -51.312 1.00 38.91 173 THR A O 1
ATOM 1384 N N . GLU A 1 174 ? -3.385 -6.003 -50.834 1.00 33.59 174 GLU A N 1
ATOM 1385 C CA . GLU A 1 174 ? -3.088 -5.075 -51.947 1.00 33.59 174 GL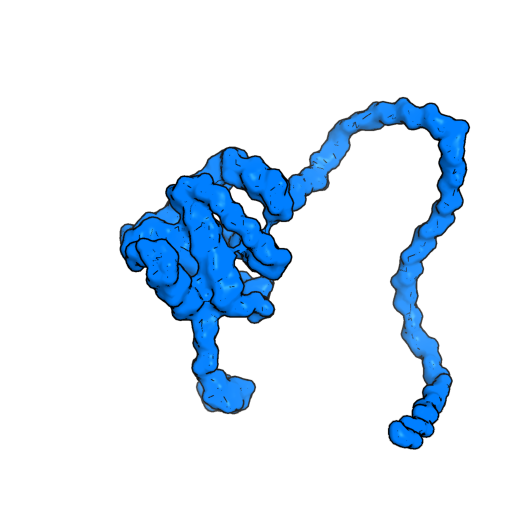U A CA 1
ATOM 1386 C C . GLU A 1 174 ? -3.674 -3.649 -51.927 1.00 33.59 174 GLU A C 1
ATOM 1388 O O . GLU A 1 174 ? -4.875 -3.417 -51.998 1.00 33.59 174 GLU A O 1
ATOM 1393 N N . GLY A 1 175 ? -2.758 -2.668 -51.909 1.00 32.78 175 GLY A N 1
ATOM 1394 C CA . GLY A 1 175 ? -3.031 -1.250 -52.161 1.00 32.78 175 GLY A CA 1
ATOM 1395 C C . GLY A 1 175 ? -1.895 -0.333 -51.686 1.00 32.78 175 GLY A C 1
ATOM 1396 O O . GLY A 1 175 ? -1.795 -0.037 -50.504 1.00 32.78 175 GLY A O 1
ATOM 1397 N N . HIS A 1 176 ? -1.029 0.076 -52.617 1.00 35.06 176 HIS A N 1
ATOM 1398 C CA . HIS A 1 176 ? 0.192 0.889 -52.471 1.00 35.06 176 HIS A CA 1
ATOM 1399 C C . HIS A 1 176 ? 0.135 2.143 -51.561 1.00 35.06 176 HIS A C 1
ATOM 1401 O O . HIS A 1 176 ? -0.890 2.820 -51.508 1.00 35.06 176 HIS A O 1
ATOM 1407 N N . PRO A 1 177 ? 1.277 2.556 -50.958 1.00 37.69 177 PRO A N 1
ATOM 1408 C CA . PRO A 1 177 ? 1.426 3.860 -50.316 1.00 37.69 177 PRO A CA 1
ATOM 1409 C C . PRO A 1 177 ? 1.802 4.949 -51.338 1.00 37.69 177 PRO A C 1
ATOM 1411 O O . PRO A 1 177 ? 2.783 4.818 -52.070 1.00 37.69 177 PRO A O 1
ATOM 1414 N N . ILE A 1 178 ? 1.054 6.055 -51.353 1.00 36.97 178 ILE A N 1
ATOM 1415 C CA . ILE A 1 178 ? 1.454 7.291 -52.038 1.00 36.97 178 ILE A CA 1
ATOM 1416 C C . ILE A 1 178 ? 2.307 8.109 -51.062 1.00 36.97 178 ILE A C 1
ATOM 1418 O O . ILE A 1 178 ? 1.817 8.592 -50.043 1.00 36.97 178 ILE A O 1
ATOM 1422 N N . PHE A 1 179 ? 3.595 8.239 -51.382 1.00 37.56 179 PHE A N 1
ATOM 1423 C CA . PHE A 1 179 ? 4.491 9.243 -50.813 1.00 37.56 179 PHE A CA 1
ATOM 1424 C C . PHE A 1 179 ? 4.081 10.641 -51.292 1.00 37.56 179 PHE A C 1
ATOM 1426 O O . PHE A 1 179 ? 3.832 10.842 -52.478 1.00 37.56 179 PHE A O 1
ATOM 1433 N N . GLY A 1 180 ? 4.101 11.616 -50.387 1.00 30.42 180 GLY A N 1
ATOM 1434 C CA . GLY A 1 180 ? 4.056 13.036 -50.717 1.00 30.42 180 GLY A CA 1
ATOM 1435 C C . GLY A 1 180 ? 4.888 13.818 -49.711 1.00 30.42 180 GLY A C 1
ATOM 1436 O O . GLY A 1 180 ? 4.439 14.057 -48.596 1.00 30.42 180 GLY A O 1
ATOM 1437 N N . TRP A 1 181 ? 6.118 14.154 -50.100 1.00 37.69 181 TRP A N 1
ATOM 1438 C CA . TRP A 1 181 ? 6.899 15.230 -49.496 1.00 37.69 181 TRP A CA 1
ATOM 1439 C C . TRP A 1 181 ? 6.376 16.566 -50.030 1.00 37.69 181 TRP A C 1
ATOM 1441 O O . TRP A 1 181 ? 6.180 16.694 -51.238 1.00 37.69 181 TRP A O 1
ATOM 1451 N N . ASN A 1 182 ? 6.189 17.528 -49.130 1.00 36.88 182 ASN A N 1
ATOM 1452 C CA . ASN A 1 182 ? 6.535 18.942 -49.295 1.00 36.88 182 ASN A CA 1
ATOM 1453 C C . ASN A 1 182 ? 6.608 19.585 -47.910 1.00 36.88 182 ASN A C 1
ATOM 1455 O O . ASN A 1 182 ? 5.682 19.331 -47.107 1.00 36.88 182 ASN A O 1
#

Organism: NCBI:txid261099

Sequence (182 aa):
MERFILIELKFYLGHVSSYQFMQIYSKMWMISPDSKIAGVSKYLIELASLNRKCLGVLPSAIAKSCLHLAYLIVEGKQLPNLNTTENMTLKLIYECLRSPPNSLVKKFTSREYGQASLIVQRYNDDSISKQYVIQNGLLTPPKDEGMKSEFQFDPAVGYSVGFGYRKWVPGVTEGHPIFGWN

Secondary structure (DSSP, 8-state):
-HHHHHHHTTT------HHHHHHHHHHHTT--TTSHHHHHHHHHHHHHHH-GGGTTS-HHHHHHHHHHHHHHHHH-PPPP---HHHHHHHHHHHHHHTS--HHHHHHTTSGGGTTHHHHHHHHHH-HHHHHHHHHTTSSPPP---------------PPPP---------------------

Foldseek 3Di:
DVVVVCVVCVVPPDDDALLNLLVVVCVVVVNDCLDLLVLLLVLLSVLLVPDPVNPPPDSNLSSVLSSQVSCCLPVVDDRDPDDPSSLVSNLSSVVSLVDGDPVSLVVSCDVSSVRNSVSSVVCVVDPVNVVVCVVVVSDDPDPDDDDDDDDDDDPDDDDDDDDDDDDDDDDDDDDDDDDDDD

Radius of gyration: 24.44 Å; chains: 1; bounding box: 72×34×70 Å

InterPro domains:
  IPR004367 Cyclin, C-terminal domain [PF02984] (17-129)
  IPR004367 Cyclin, C-terminal domain [SM01332] (16-122)
  IPR036915 Cyclin-like superfamily [SSF47954] (19-121)